Protein AF-R9LQX6-F1 (afdb_monomer_lite)

Foldseek 3Di:
DPDQDEDDLVNLQQPDDLVRDDFFHFYADFQDDPVGDDGFFTRVLCSQQCRHFRDFAKQDWDFCVVDQPCRSCPPADQQWWWWFAQPDPDIGIWGFHAADPFFTWIWTACPVPRRGTHTDTDGSVNCVVRGGTTHMIGHGHHD

Secondary structure (DSSP, 8-state):
-----B--HHHHTTT--GGG--TTPBP-S----TT---SHHHHHHHHHHHHHH-S-EEPPPEETTTS-HHHHTTTPPTT-EEEEE-STT-EEEEEEEEE-SSEEEEEEESTTSS-BEEEEEEEHHHHHHH-SEEEEEEEPPP-

Sequence (143 aa):
MAYVTWVTPATWDGKYPLPDLPAGKIWTGPYQNSEGTGYSCIGFARMVLDATYGRGSSLSKVSFSEVSPQDAFKNIKKGARVTFSRGGDQQHGLIVASKSSSGIKAYDCNVKDDNTISYYDLSWARMKEKYTGIIGGYNPSAR

Structure (mmCIF, N/CA/C/O backbone):
data_AF-R9LQX6-F1
#
_entry.id   AF-R9LQX6-F1
#
loop_
_atom_site.group_PDB
_atom_site.id
_atom_site.type_symbol
_atom_site.label_atom_id
_atom_site.label_alt_id
_atom_site.label_comp_id
_atom_site.label_asym_id
_atom_site.label_entity_id
_atom_site.label_seq_id
_atom_site.pdbx_PDB_ins_code
_atom_site.Cartn_x
_atom_site.Cartn_y
_atom_site.Cartn_z
_atom_site.occupancy
_atom_site.B_iso_or_equiv
_atom_site.auth_seq_id
_atom_site.auth_comp_id
_atom_site.auth_asym_id
_atom_site.auth_atom_id
_atom_site.pdbx_PDB_model_num
ATOM 1 N N . MET A 1 1 ? 21.996 -19.500 -14.948 1.00 38.59 1 MET A N 1
ATOM 2 C CA . MET A 1 1 ? 21.802 -18.098 -14.518 1.00 38.59 1 MET A CA 1
ATOM 3 C C . MET A 1 1 ? 20.309 -17.820 -14.498 1.00 38.59 1 MET A C 1
ATOM 5 O O . MET A 1 1 ? 19.680 -17.956 -15.538 1.00 38.59 1 MET A O 1
ATOM 9 N N . ALA A 1 2 ? 19.721 -17.535 -13.335 1.00 39.34 2 ALA A N 1
ATOM 10 C CA . ALA A 1 2 ? 18.315 -17.142 -13.268 1.00 39.34 2 ALA A CA 1
ATOM 11 C C . ALA A 1 2 ? 18.179 -15.731 -13.860 1.00 39.34 2 ALA A C 1
ATOM 13 O O . ALA A 1 2 ? 18.840 -14.804 -13.398 1.00 39.34 2 ALA A O 1
ATOM 14 N N . TYR A 1 3 ? 17.373 -15.577 -14.909 1.00 42.78 3 TYR A N 1
ATOM 15 C CA . TYR A 1 3 ? 17.101 -14.272 -15.505 1.00 42.78 3 TYR A CA 1
ATOM 16 C C . TYR A 1 3 ? 16.351 -13.406 -14.487 1.00 42.78 3 TYR A C 1
ATOM 18 O O . TYR A 1 3 ? 15.194 -13.681 -14.159 1.00 42.78 3 TYR A O 1
ATOM 26 N N . VAL A 1 4 ? 17.004 -12.359 -13.983 1.00 51.44 4 VAL A N 1
ATOM 27 C CA . VAL A 1 4 ? 16.336 -11.320 -13.196 1.00 51.44 4 VAL A CA 1
ATOM 28 C C . VAL A 1 4 ? 15.388 -10.582 -14.138 1.00 51.44 4 VAL A C 1
ATOM 30 O O . VAL A 1 4 ? 15.819 -9.926 -15.083 1.00 51.44 4 VAL A O 1
ATOM 33 N N . THR A 1 5 ? 14.080 -10.741 -13.932 1.00 53.22 5 THR A N 1
ATOM 34 C CA . THR A 1 5 ? 13.079 -9.971 -14.677 1.00 53.22 5 THR A CA 1
ATOM 35 C C . THR A 1 5 ? 12.946 -8.607 -14.017 1.00 53.22 5 THR A C 1
ATOM 37 O O . THR A 1 5 ? 12.447 -8.517 -12.896 1.00 53.22 5 THR A O 1
ATOM 40 N N . TRP A 1 6 ? 13.404 -7.572 -14.714 1.00 62.16 6 TRP A N 1
ATOM 41 C CA . TRP A 1 6 ? 13.309 -6.185 -14.278 1.00 62.16 6 TRP A CA 1
ATOM 42 C C . TRP A 1 6 ? 11.925 -5.620 -14.568 1.00 62.16 6 TRP A C 1
ATOM 44 O O . TRP A 1 6 ? 11.382 -5.821 -15.655 1.00 62.16 6 TRP A O 1
ATOM 54 N N . VAL A 1 7 ? 11.377 -4.891 -13.601 1.00 64.94 7 VAL A N 1
ATOM 55 C CA . VAL A 1 7 ? 10.068 -4.251 -13.713 1.00 64.94 7 VAL A CA 1
ATOM 56 C C . VAL A 1 7 ? 10.234 -2.729 -13.760 1.00 64.94 7 VAL A C 1
ATOM 58 O O . VAL A 1 7 ? 10.750 -2.122 -12.826 1.00 64.94 7 VAL A O 1
ATOM 61 N N . THR A 1 8 ? 9.773 -2.112 -14.846 1.00 61.94 8 THR A N 1
ATOM 62 C CA . THR A 1 8 ? 9.833 -0.671 -15.155 1.00 61.94 8 THR A CA 1
ATOM 63 C C . THR A 1 8 ? 8.480 -0.202 -15.702 1.00 61.94 8 THR A C 1
ATOM 65 O O . THR A 1 8 ? 7.725 -1.038 -16.194 1.00 61.94 8 THR A O 1
ATOM 68 N N . PRO A 1 9 ? 8.171 1.109 -15.722 1.00 57.34 9 PRO A N 1
ATOM 69 C CA . PRO A 1 9 ? 6.941 1.603 -16.354 1.00 57.34 9 PRO A CA 1
ATOM 70 C C . PRO A 1 9 ? 6.757 1.100 -17.797 1.00 57.34 9 PRO A C 1
ATOM 72 O O . PRO A 1 9 ? 5.668 0.683 -18.174 1.00 57.34 9 PRO A O 1
ATOM 75 N N . ALA A 1 10 ? 7.838 1.062 -18.584 1.00 58.94 10 ALA A N 1
ATOM 76 C CA . ALA A 1 10 ? 7.817 0.610 -19.977 1.00 58.94 10 ALA A CA 1
ATOM 77 C C . ALA A 1 10 ? 7.612 -0.909 -20.132 1.00 58.94 10 ALA A C 1
ATOM 79 O O . ALA A 1 10 ? 7.038 -1.361 -21.115 1.00 58.94 10 ALA A O 1
ATOM 80 N N . THR A 1 11 ? 8.064 -1.711 -19.164 1.00 60.03 11 THR A N 1
ATOM 81 C CA . THR A 1 11 ? 7.799 -3.164 -19.145 1.00 60.03 11 THR A CA 1
ATOM 82 C C . THR A 1 11 ? 6.461 -3.508 -18.477 1.00 60.03 11 THR A C 1
ATOM 84 O O . THR A 1 11 ? 6.015 -4.653 -18.561 1.00 60.03 11 THR A O 1
ATOM 87 N N . TRP A 1 12 ? 5.812 -2.519 -17.852 1.00 64.69 12 TRP A N 1
ATOM 88 C CA . TRP A 1 12 ? 4.520 -2.625 -17.176 1.00 64.69 12 TRP A CA 1
ATOM 89 C C . TRP A 1 12 ? 3.329 -2.245 -18.058 1.00 64.69 12 TRP A C 1
ATOM 91 O O . TRP A 1 12 ? 2.263 -2.820 -17.869 1.00 64.69 12 TRP A O 1
ATOM 101 N N . ASP A 1 13 ? 3.509 -1.286 -18.976 1.00 55.00 13 ASP A N 1
ATOM 102 C CA . ASP A 1 13 ? 2.524 -0.671 -19.889 1.00 55.00 13 ASP A CA 1
ATOM 103 C C . ASP A 1 13 ? 1.193 -1.434 -20.059 1.00 55.00 13 ASP A C 1
ATOM 105 O O . ASP A 1 13 ? 1.035 -2.264 -20.954 1.00 55.00 13 ASP A O 1
ATOM 109 N N . GLY A 1 14 ? 0.247 -1.208 -19.134 1.00 51.25 14 GLY A N 1
ATOM 110 C CA . GLY A 1 14 ? -1.095 -1.805 -19.149 1.00 51.25 14 GLY A CA 1
ATOM 111 C C . GLY A 1 14 ? -1.171 -3.342 -19.125 1.00 51.25 14 GLY A C 1
ATOM 112 O O . GLY A 1 14 ? -2.268 -3.883 -19.226 1.00 51.25 14 GLY A O 1
ATOM 113 N N . LYS A 1 15 ? -0.045 -4.054 -18.991 1.00 49.38 15 LYS A N 1
ATOM 114 C CA . LYS A 1 15 ? 0.049 -5.507 -19.207 1.00 49.38 15 LYS A CA 1
ATOM 115 C C . LYS A 1 15 ? -0.486 -6.358 -18.062 1.00 49.38 15 LYS A C 1
ATOM 117 O O . LYS A 1 15 ? -0.836 -7.507 -18.309 1.00 49.38 15 LYS A O 1
ATOM 122 N N . TYR A 1 16 ? -0.550 -5.825 -16.841 1.00 51.53 16 TYR A N 1
ATOM 123 C CA . TYR A 1 16 ? -0.922 -6.608 -15.662 1.00 51.53 16 TYR A CA 1
ATOM 124 C C . TYR A 1 16 ? -2.066 -5.942 -14.882 1.00 51.53 16 TYR A C 1
ATOM 126 O O . TYR A 1 16 ? -1.858 -4.891 -14.260 1.00 51.53 16 TYR A O 1
ATOM 134 N N . PRO A 1 17 ? -3.283 -6.521 -14.862 1.00 59.28 17 PRO A N 1
ATOM 135 C CA . PRO A 1 17 ? -4.244 -6.197 -13.815 1.00 59.28 17 PRO A CA 1
ATOM 136 C C . PRO A 1 17 ? -3.634 -6.565 -12.447 1.00 59.28 17 PRO A C 1
ATOM 138 O O . PRO A 1 17 ? -2.815 -7.468 -12.345 1.00 59.28 17 PRO A O 1
ATOM 141 N N . LEU A 1 18 ? -4.043 -5.884 -11.368 1.00 59.53 18 LEU A N 1
ATOM 142 C CA . LEU A 1 18 ? -3.520 -6.087 -10.001 1.00 59.53 18 LEU A CA 1
ATOM 143 C C . LEU A 1 18 ? -3.270 -7.548 -9.532 1.00 59.53 18 LEU A C 1
ATOM 145 O O . LEU A 1 18 ? -2.337 -7.734 -8.763 1.00 59.53 18 LEU A O 1
ATOM 149 N N . PRO A 1 19 ? -4.073 -8.581 -9.869 1.00 55.03 19 PRO A N 1
ATOM 150 C CA . PRO A 1 19 ? -3.743 -9.965 -9.495 1.00 55.03 19 PRO A CA 1
ATOM 151 C C . PRO A 1 19 ? -2.476 -10.524 -10.165 1.00 55.03 19 PRO A C 1
ATOM 153 O O . PRO A 1 19 ? -1.874 -11.446 -9.622 1.00 55.03 19 PRO A O 1
ATOM 156 N N . ASP A 1 20 ? -2.042 -9.943 -11.283 1.00 60.97 20 ASP A N 1
ATOM 157 C CA . ASP A 1 20 ? -0.930 -10.436 -12.099 1.00 60.97 20 ASP A CA 1
ATOM 158 C C . ASP A 1 20 ? 0.386 -9.693 -11.813 1.00 60.97 20 ASP A C 1
ATOM 160 O O . ASP A 1 20 ? 1.358 -9.836 -12.559 1.00 60.97 20 ASP A O 1
ATOM 164 N N . LEU A 1 21 ? 0.454 -8.884 -10.741 1.00 67.56 21 LEU A N 1
ATOM 165 C CA . LEU A 1 21 ? 1.715 -8.226 -10.391 1.00 67.56 21 LEU A CA 1
ATOM 166 C C . LEU A 1 21 ? 2.741 -9.294 -9.993 1.00 67.56 21 LEU A C 1
ATOM 168 O O . LEU A 1 21 ? 2.442 -10.149 -9.149 1.00 67.56 21 LEU A O 1
ATOM 172 N N . PRO A 1 22 ? 3.959 -9.259 -10.557 1.00 68.62 22 PRO A N 1
ATOM 173 C CA . PRO A 1 22 ? 4.849 -10.401 -10.495 1.00 68.62 22 PRO A CA 1
ATOM 174 C C . PRO A 1 22 ? 5.602 -10.423 -9.155 1.00 68.62 22 PRO A C 1
ATOM 176 O O . PRO A 1 22 ? 6.731 -9.945 -9.030 1.00 68.62 22 PRO A O 1
ATOM 179 N N . ALA A 1 23 ? 4.954 -10.977 -8.129 1.00 78.75 23 ALA A N 1
ATOM 180 C CA . ALA A 1 23 ? 5.566 -11.215 -6.826 1.00 78.75 23 ALA A CA 1
ATOM 181 C C . ALA A 1 23 ? 6.836 -12.076 -6.975 1.00 78.75 23 ALA A C 1
ATOM 183 O O . ALA A 1 23 ? 6.884 -13.009 -7.777 1.00 78.75 23 ALA A O 1
ATOM 184 N N . GLY A 1 24 ? 7.883 -11.749 -6.217 1.00 74.19 24 GLY A N 1
ATOM 185 C CA . GLY A 1 24 ? 9.187 -12.412 -6.305 1.00 74.19 24 GLY A CA 1
ATOM 186 C C . GLY A 1 24 ? 10.093 -11.910 -7.436 1.00 74.19 24 GLY A C 1
ATOM 187 O O . GLY A 1 24 ? 11.198 -12.425 -7.592 1.00 74.19 24 GLY A O 1
ATOM 188 N N . LYS A 1 25 ? 9.666 -10.915 -8.227 1.00 77.75 25 LYS A N 1
ATOM 189 C CA . LYS A 1 25 ? 10.552 -10.197 -9.160 1.00 77.75 25 LYS A CA 1
ATOM 190 C C . LYS A 1 25 ? 11.226 -9.008 -8.484 1.00 77.75 25 LYS A C 1
ATOM 192 O O . LYS A 1 25 ? 10.790 -8.556 -7.427 1.00 77.75 25 LYS A O 1
ATOM 197 N N . ILE A 1 26 ? 12.279 -8.501 -9.120 1.00 77.50 26 ILE A N 1
ATOM 198 C CA . ILE A 1 26 ? 13.079 -7.385 -8.616 1.00 77.50 26 ILE A CA 1
ATOM 199 C C . ILE A 1 26 ? 12.638 -6.096 -9.316 1.00 77.50 26 ILE A C 1
ATOM 201 O O . ILE A 1 26 ? 12.630 -6.003 -10.547 1.00 77.50 26 ILE A O 1
ATOM 205 N N . TRP A 1 27 ? 12.287 -5.090 -8.521 1.00 75.81 27 TRP A N 1
ATOM 206 C CA . TRP A 1 27 ? 12.083 -3.726 -8.993 1.00 75.81 27 TRP A CA 1
ATOM 207 C C . TRP A 1 27 ? 13.328 -2.916 -8.651 1.00 75.81 27 TRP A C 1
ATOM 209 O O . TRP A 1 27 ? 13.696 -2.802 -7.492 1.00 75.81 27 TRP A O 1
ATOM 219 N N . THR A 1 28 ? 13.994 -2.337 -9.641 1.00 67.19 28 THR A N 1
ATOM 220 C CA . THR A 1 28 ? 15.084 -1.389 -9.386 1.00 67.19 28 THR A CA 1
ATOM 221 C C . THR A 1 28 ? 14.906 -0.180 -10.265 1.00 67.19 28 THR A C 1
ATOM 223 O O . THR A 1 28 ? 14.941 -0.281 -11.491 1.00 67.19 28 THR A O 1
ATOM 226 N N . GLY A 1 29 ? 14.777 0.975 -9.633 1.00 63.09 29 GLY A N 1
ATOM 227 C CA . GLY A 1 29 ? 14.956 2.243 -10.314 1.00 63.09 29 GLY A CA 1
ATOM 228 C C . GLY A 1 29 ? 14.165 3.360 -9.656 1.00 63.09 29 GLY A C 1
ATOM 229 O O . GLY A 1 29 ? 13.101 3.115 -9.102 1.00 63.09 29 GLY A O 1
ATOM 230 N N . PRO A 1 30 ? 14.645 4.604 -9.713 1.00 65.31 30 PRO A N 1
ATOM 231 C CA . PRO A 1 30 ? 13.803 5.739 -9.376 1.00 65.31 30 PRO A CA 1
ATOM 232 C C . PRO A 1 30 ? 12.599 5.779 -10.328 1.00 65.31 30 PRO A C 1
ATOM 234 O O . PRO A 1 30 ? 12.756 5.644 -11.542 1.00 65.31 30 PRO A O 1
ATOM 237 N N . TYR A 1 31 ? 11.395 5.988 -9.796 1.00 68.75 31 TYR A N 1
ATOM 238 C CA . TYR A 1 31 ? 10.245 6.349 -10.625 1.00 68.75 31 TYR A CA 1
ATOM 239 C C . TYR A 1 31 ? 9.998 7.845 -10.509 1.00 68.75 31 TYR A C 1
ATOM 241 O O . TYR A 1 31 ? 9.293 8.269 -9.600 1.00 68.75 31 TYR A O 1
ATOM 249 N N . GLN A 1 32 ? 10.584 8.624 -11.418 1.00 64.81 32 GLN A N 1
ATOM 250 C CA . GLN A 1 32 ? 10.372 10.066 -11.477 1.00 64.81 32 GLN A CA 1
ATOM 251 C C . GLN A 1 32 ? 9.153 10.403 -12.333 1.00 64.81 32 GLN A C 1
ATOM 253 O O . GLN A 1 32 ? 9.046 10.001 -13.489 1.00 64.81 32 GLN A O 1
ATOM 258 N N . ASN A 1 33 ? 8.247 11.186 -11.759 1.00 62.69 33 ASN A N 1
ATOM 259 C CA . ASN A 1 33 ? 7.159 11.848 -12.466 1.00 62.69 33 ASN A CA 1
ATOM 260 C C . ASN A 1 33 ? 7.153 13.343 -12.111 1.00 62.69 33 ASN A C 1
ATOM 262 O O . ASN A 1 33 ? 7.986 13.810 -11.333 1.00 62.69 33 ASN A O 1
ATOM 266 N N . SER A 1 34 ? 6.191 14.100 -12.644 1.00 58.69 34 SER A N 1
ATOM 267 C CA . SER A 1 34 ? 6.048 15.542 -12.385 1.00 58.69 34 SER A CA 1
ATOM 268 C C . SER A 1 34 ? 5.846 15.910 -10.905 1.00 58.69 34 SER A C 1
ATOM 270 O O . SER A 1 34 ? 5.832 17.087 -10.571 1.00 58.69 34 SER A O 1
ATOM 272 N N . GLU A 1 35 ? 5.637 14.927 -10.024 1.00 61.22 35 GLU A N 1
ATOM 273 C CA . GLU A 1 35 ? 5.490 15.109 -8.575 1.00 61.22 35 GLU A CA 1
ATOM 274 C C . GLU A 1 35 ? 6.782 14.783 -7.799 1.00 61.22 35 GLU A C 1
ATOM 276 O O . GLU A 1 35 ? 6.787 14.843 -6.573 1.00 61.22 35 GLU A O 1
ATOM 281 N N . GLY A 1 36 ? 7.878 14.435 -8.486 1.00 57.59 36 GLY A N 1
ATOM 282 C CA . GLY A 1 36 ? 9.196 14.256 -7.869 1.00 57.59 36 GLY A CA 1
ATOM 283 C C . GLY A 1 36 ? 9.344 13.009 -6.989 1.00 57.59 36 GLY A C 1
ATOM 284 O O . GLY A 1 36 ? 10.093 13.027 -6.018 1.00 57.59 36 GLY A O 1
ATOM 285 N N . THR A 1 37 ? 8.645 11.914 -7.281 1.00 62.88 37 THR A N 1
ATOM 286 C CA . THR A 1 37 ? 8.811 10.657 -6.515 1.00 62.88 37 THR A CA 1
ATOM 287 C C . THR A 1 37 ? 9.997 9.851 -7.073 1.00 62.88 37 THR A C 1
ATOM 289 O O . THR A 1 37 ? 10.462 10.147 -8.161 1.00 62.88 37 THR A O 1
ATOM 292 N N . GLY A 1 38 ? 10.672 8.887 -6.449 1.00 61.88 38 GLY A N 1
ATOM 293 C CA . GLY A 1 38 ? 10.777 8.291 -5.116 1.00 61.88 38 GLY A CA 1
ATOM 294 C C . GLY A 1 38 ? 11.653 7.029 -5.309 1.00 61.88 38 GLY A C 1
ATOM 295 O O . GLY A 1 38 ? 11.485 6.344 -6.320 1.00 61.88 38 GLY A O 1
ATOM 296 N N . TYR A 1 39 ? 12.608 6.721 -4.422 1.00 63.84 39 TYR A N 1
ATOM 297 C CA . TYR A 1 39 ? 13.390 5.465 -4.480 1.00 63.84 39 TYR A CA 1
ATOM 298 C C . TYR A 1 39 ? 12.668 4.345 -3.700 1.00 63.84 39 TYR A C 1
ATOM 300 O O . TYR A 1 39 ? 11.826 4.624 -2.843 1.00 63.84 39 TYR A O 1
ATOM 308 N N . SER A 1 40 ? 12.974 3.076 -3.982 1.00 77.12 40 SER A N 1
ATOM 309 C CA . SER A 1 40 ? 12.412 1.908 -3.274 1.00 77.12 40 SER A CA 1
ATOM 310 C C . SER A 1 40 ? 10.870 1.831 -3.289 1.00 77.12 40 SER A C 1
ATOM 312 O O . SER A 1 40 ? 10.220 1.985 -4.324 1.00 77.12 40 SER A O 1
ATOM 314 N N . CYS A 1 41 ? 10.253 1.559 -2.142 1.00 85.62 41 CYS A N 1
ATOM 315 C CA . CYS A 1 41 ? 8.833 1.236 -1.999 1.00 85.62 41 CYS A CA 1
ATOM 316 C C . CYS A 1 41 ? 7.875 2.305 -2.565 1.00 85.62 41 CYS A C 1
ATOM 318 O O . CYS A 1 41 ? 6.870 1.981 -3.201 1.00 85.62 41 CYS A O 1
ATOM 320 N N . ILE A 1 42 ? 8.201 3.593 -2.397 1.00 84.81 42 ILE A N 1
ATOM 321 C CA . ILE A 1 42 ? 7.353 4.709 -2.849 1.00 84.81 42 ILE A CA 1
ATOM 322 C C . ILE A 1 42 ? 7.357 4.826 -4.375 1.00 84.81 42 ILE A C 1
ATOM 324 O O . ILE A 1 42 ? 6.298 5.052 -4.968 1.00 84.81 42 ILE A O 1
ATOM 328 N N . GLY A 1 43 ? 8.530 4.668 -4.998 1.00 83.25 43 GLY A N 1
ATOM 329 C CA . GLY A 1 43 ? 8.676 4.707 -6.453 1.00 83.25 43 GLY A CA 1
ATOM 330 C C . GLY A 1 43 ? 7.919 3.563 -7.117 1.00 83.25 43 GLY A C 1
ATOM 331 O O . GLY A 1 43 ? 7.135 3.794 -8.037 1.00 83.25 43 GLY A O 1
ATOM 332 N N . PHE A 1 44 ? 8.072 2.347 -6.585 1.00 86.25 44 PHE A N 1
ATOM 333 C CA . PHE A 1 44 ? 7.324 1.176 -7.039 1.00 86.25 44 PHE A CA 1
ATOM 334 C C . PHE A 1 44 ? 5.816 1.421 -6.970 1.00 86.25 44 PHE A C 1
ATOM 336 O O . PHE A 1 44 ? 5.118 1.319 -7.977 1.00 86.25 44 PHE A O 1
ATOM 343 N N . ALA A 1 45 ? 5.311 1.804 -5.796 1.00 88.44 45 ALA A N 1
ATOM 344 C CA . ALA A 1 45 ? 3.881 1.968 -5.593 1.00 88.44 45 ALA A CA 1
ATOM 345 C C . ALA A 1 45 ? 3.296 3.091 -6.473 1.00 88.44 45 ALA A C 1
ATOM 347 O O . ALA A 1 45 ? 2.166 2.985 -6.950 1.00 88.44 45 ALA A O 1
ATOM 348 N N . ARG A 1 46 ? 4.057 4.163 -6.739 1.00 86.56 46 ARG A N 1
ATOM 349 C CA . ARG A 1 46 ? 3.606 5.205 -7.668 1.00 86.56 46 ARG A CA 1
ATOM 350 C C . ARG A 1 46 ? 3.591 4.727 -9.120 1.00 86.56 46 ARG A C 1
ATOM 352 O O . ARG A 1 46 ? 2.601 4.976 -9.800 1.00 86.56 46 ARG A O 1
ATOM 359 N N . MET A 1 47 ? 4.623 4.012 -9.561 1.00 84.62 47 MET A N 1
ATOM 360 C CA . MET A 1 47 ? 4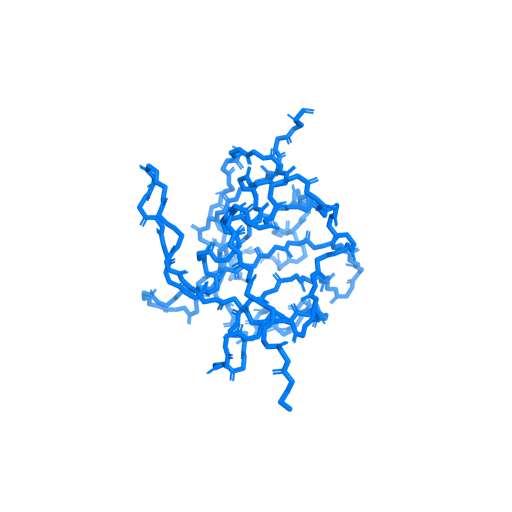.677 3.435 -10.906 1.00 84.62 47 MET A CA 1
ATOM 361 C C . MET A 1 47 ? 3.469 2.533 -11.180 1.00 84.62 47 MET A C 1
ATOM 363 O O . MET A 1 47 ? 2.804 2.702 -12.198 1.00 84.62 47 MET A O 1
ATOM 367 N N . VAL A 1 48 ? 3.142 1.636 -10.242 1.00 83.88 48 VAL A N 1
ATOM 368 C CA . VAL A 1 48 ? 1.987 0.727 -10.350 1.00 83.88 48 VAL A CA 1
ATOM 369 C C . VAL A 1 48 ? 0.683 1.506 -10.520 1.00 83.88 48 VAL A C 1
ATOM 371 O O . VAL A 1 48 ? -0.126 1.182 -11.389 1.00 83.88 48 VAL A O 1
ATOM 374 N N . LEU A 1 49 ? 0.475 2.543 -9.701 1.00 83.31 49 LEU A N 1
ATOM 375 C CA . LEU A 1 49 ? -0.713 3.385 -9.790 1.00 83.31 49 LEU A CA 1
ATOM 376 C C . LEU A 1 49 ? -0.805 4.060 -11.164 1.00 83.31 49 LEU A C 1
ATOM 378 O O . LEU A 1 49 ? -1.804 3.888 -11.860 1.00 83.31 49 LEU A O 1
ATOM 382 N N . ASP A 1 50 ? 0.244 4.777 -11.568 1.00 81.00 50 ASP A N 1
ATOM 383 C CA . ASP A 1 50 ? 0.242 5.560 -12.803 1.00 81.00 50 ASP A CA 1
ATOM 384 C C . ASP A 1 50 ? 0.052 4.657 -14.030 1.00 81.00 50 ASP A C 1
ATOM 386 O O . ASP A 1 50 ? -0.748 4.985 -14.907 1.00 81.00 50 ASP A O 1
ATOM 390 N N . ALA A 1 51 ? 0.717 3.498 -14.072 1.00 77.06 51 ALA A N 1
ATOM 391 C CA . ALA A 1 51 ? 0.704 2.597 -15.220 1.00 77.06 51 ALA A CA 1
ATOM 392 C C . ALA A 1 51 ? -0.563 1.723 -15.317 1.00 77.06 51 ALA A C 1
ATOM 394 O O . ALA A 1 51 ? -1.008 1.446 -16.432 1.00 77.06 51 ALA A O 1
ATOM 395 N N . THR A 1 52 ? -1.175 1.327 -14.192 1.00 76.25 52 THR A N 1
ATOM 396 C CA . THR A 1 52 ? -2.389 0.483 -14.188 1.00 76.25 52 THR A CA 1
ATOM 397 C C . THR A 1 52 ? -3.682 1.295 -14.080 1.00 76.25 52 THR A C 1
ATOM 399 O O . THR A 1 52 ? -4.668 0.960 -14.732 1.00 76.25 52 THR A O 1
ATOM 402 N N . TYR A 1 53 ? -3.700 2.360 -13.277 1.00 75.94 53 TYR A N 1
ATOM 403 C CA . TYR A 1 53 ? -4.918 3.093 -12.895 1.00 75.94 53 TYR A CA 1
ATOM 404 C C . TYR A 1 53 ? -4.921 4.568 -13.317 1.00 75.94 53 TYR A C 1
ATOM 406 O O . TYR A 1 53 ? -5.955 5.233 -13.252 1.00 75.94 53 TYR A O 1
ATOM 414 N N . GLY A 1 54 ? -3.775 5.097 -13.749 1.00 77.62 54 GLY A N 1
ATOM 415 C CA . GLY A 1 54 ? -3.600 6.531 -13.966 1.00 77.62 54 GLY A CA 1
ATOM 416 C C . GLY A 1 54 ? -3.412 7.301 -12.656 1.00 77.62 54 GLY A C 1
ATOM 417 O O . GLY A 1 54 ? -3.261 6.719 -11.586 1.00 77.62 54 GLY A O 1
ATOM 418 N N . ARG A 1 55 ? -3.416 8.633 -12.750 1.00 77.19 55 ARG A N 1
ATOM 419 C CA . ARG A 1 55 ? -2.927 9.544 -11.699 1.00 77.19 55 ARG A CA 1
ATOM 420 C C . ARG A 1 55 ? -3.646 9.416 -10.344 1.00 77.19 55 ARG A C 1
ATOM 422 O O . ARG A 1 55 ? -3.048 9.702 -9.308 1.00 77.19 55 ARG A O 1
ATOM 429 N N . GLY A 1 56 ? -4.904 8.971 -10.336 1.00 85.19 56 GLY A N 1
ATOM 430 C CA . GLY A 1 56 ? -5.689 8.800 -9.115 1.00 85.19 56 GLY A CA 1
ATOM 431 C C . GLY A 1 56 ? -6.042 10.105 -8.385 1.00 85.19 56 GLY A C 1
ATOM 432 O O . GLY A 1 56 ? -5.674 11.204 -8.796 1.00 85.19 56 GLY A O 1
ATOM 433 N N . SER A 1 57 ? -6.787 9.985 -7.284 1.00 90.19 57 SER A N 1
ATOM 434 C CA . SER A 1 57 ? -7.200 11.096 -6.409 1.00 90.19 57 SER A CA 1
ATOM 435 C C . SER A 1 57 ? -6.491 11.019 -5.061 1.00 90.19 57 SER A C 1
ATOM 437 O O . SER A 1 57 ? -6.409 9.937 -4.483 1.00 90.19 57 SER A O 1
ATOM 439 N N . SER A 1 58 ? -6.011 12.150 -4.543 1.00 90.88 58 SER A N 1
ATOM 440 C CA . SER A 1 58 ? -5.219 12.211 -3.307 1.00 90.88 58 SER A CA 1
ATOM 441 C C . SER A 1 58 ? -5.934 11.618 -2.086 1.00 90.88 58 SER A C 1
ATOM 443 O O . SER A 1 58 ? -7.140 11.792 -1.909 1.00 90.88 58 SER A O 1
ATOM 445 N N . LEU A 1 59 ? -5.170 10.951 -1.218 1.00 91.75 59 LEU A N 1
ATOM 446 C CA . LEU A 1 59 ? -5.610 10.496 0.102 1.00 91.75 59 LEU A CA 1
ATOM 447 C C . LEU A 1 59 ? -5.268 11.528 1.182 1.00 91.75 59 LEU A C 1
ATOM 449 O O . LEU A 1 59 ? -4.185 12.116 1.170 1.00 91.75 59 LEU A O 1
ATOM 453 N N . SER A 1 60 ? -6.172 11.689 2.148 1.00 91.25 60 SER A N 1
ATOM 454 C CA . SER A 1 60 ? -5.940 12.505 3.341 1.00 91.25 60 SER A CA 1
ATOM 455 C C . SER A 1 60 ? -4.897 11.881 4.267 1.00 91.25 60 SER A C 1
ATOM 457 O O . SER A 1 60 ? -4.747 10.658 4.329 1.00 91.25 60 SER A O 1
ATOM 459 N N . LYS A 1 61 ? -4.214 12.736 5.032 1.00 94.38 61 LYS A N 1
ATOM 460 C CA . LYS A 1 61 ? -3.367 12.307 6.148 1.00 94.38 61 LYS A CA 1
ATOM 461 C C . LYS A 1 61 ? -4.240 11.880 7.327 1.00 94.38 61 LYS A C 1
ATOM 463 O O . LYS A 1 61 ? -5.255 12.520 7.589 1.00 94.38 61 LYS A O 1
ATOM 468 N N . VAL A 1 62 ? -3.845 10.817 8.019 1.00 94.75 62 VAL A N 1
ATOM 469 C CA . VAL A 1 62 ? -4.551 10.257 9.179 1.00 94.75 62 VAL A CA 1
ATOM 470 C C . VAL A 1 62 ? -3.532 9.703 10.172 1.00 94.75 62 VAL A C 1
ATOM 472 O O . VAL A 1 62 ? -2.682 8.901 9.781 1.00 94.75 62 VAL A O 1
ATOM 475 N N . SER A 1 63 ? -3.637 10.080 11.449 1.00 95.06 63 SER A N 1
ATOM 476 C CA . SER A 1 63 ? -2.845 9.481 12.529 1.00 95.06 63 SER A CA 1
ATOM 477 C C . SER A 1 63 ? -3.519 8.230 13.097 1.00 95.06 63 SER A C 1
ATOM 479 O O . SER A 1 63 ? -4.726 8.219 13.344 1.00 95.06 63 SER A O 1
ATOM 481 N N . PHE A 1 64 ? -2.738 7.187 13.388 1.00 95.50 64 PHE A N 1
ATOM 482 C CA . PHE A 1 64 ? -3.237 5.989 14.073 1.00 95.50 64 PHE A CA 1
ATOM 483 C C . PHE A 1 64 ? -3.417 6.162 15.585 1.00 95.50 64 PHE A C 1
ATOM 485 O O . PHE A 1 64 ? -3.992 5.283 16.231 1.00 95.50 64 PHE A O 1
ATOM 492 N N . SER A 1 65 ? -2.978 7.294 16.149 1.00 94.25 65 SER A N 1
ATOM 493 C CA . SER A 1 65 ? -3.350 7.704 17.510 1.00 94.25 65 SER A CA 1
ATOM 494 C C . SER A 1 65 ? -4.776 8.258 17.592 1.00 94.25 65 SER A C 1
ATOM 496 O O . SER A 1 65 ? -5.356 8.273 18.671 1.00 94.25 65 SER A O 1
ATOM 498 N N . GLU A 1 66 ? -5.335 8.715 16.469 1.00 93.88 66 GLU A N 1
ATOM 499 C CA . GLU A 1 66 ? -6.651 9.367 16.396 1.00 93.88 66 GLU A CA 1
ATOM 500 C C . GLU A 1 66 ? -7.715 8.443 15.797 1.00 93.88 66 GLU A C 1
ATOM 502 O O . GLU A 1 66 ? -8.881 8.489 16.179 1.00 93.88 66 GLU A O 1
ATOM 507 N N . VAL A 1 67 ? -7.316 7.598 14.843 1.00 94.88 67 VAL A N 1
ATOM 508 C CA . VAL A 1 67 ? -8.216 6.742 14.068 1.00 94.88 67 VAL A CA 1
ATOM 509 C C . VAL A 1 67 ? -7.645 5.328 14.008 1.00 94.88 67 VAL A C 1
ATOM 511 O O . VAL A 1 67 ? -6.443 5.131 13.839 1.00 94.88 67 VAL A O 1
ATOM 514 N N . SER A 1 68 ? -8.493 4.304 14.127 1.00 95.62 68 SER A N 1
ATOM 515 C CA . SER A 1 68 ? -8.031 2.923 13.951 1.00 95.62 68 SER A CA 1
ATOM 516 C C . SER A 1 68 ? -7.556 2.681 12.501 1.00 95.62 68 SER A C 1
ATOM 518 O O . SER A 1 68 ? -8.106 3.276 11.572 1.00 95.62 68 SER A O 1
ATOM 520 N N . PRO A 1 69 ? -6.573 1.796 12.239 1.00 95.38 69 PRO A N 1
ATOM 521 C CA . PRO A 1 69 ? -6.207 1.422 10.875 1.00 95.38 69 PRO A CA 1
ATOM 522 C C . PRO A 1 69 ? -7.399 0.927 10.059 1.00 95.38 69 PRO A C 1
ATOM 524 O O . PRO A 1 69 ? -7.517 1.258 8.885 1.00 95.38 69 PRO A O 1
ATOM 527 N N . GLN A 1 70 ? -8.313 0.184 10.684 1.00 95.12 70 GLN A N 1
ATOM 528 C CA . GLN A 1 70 ? -9.5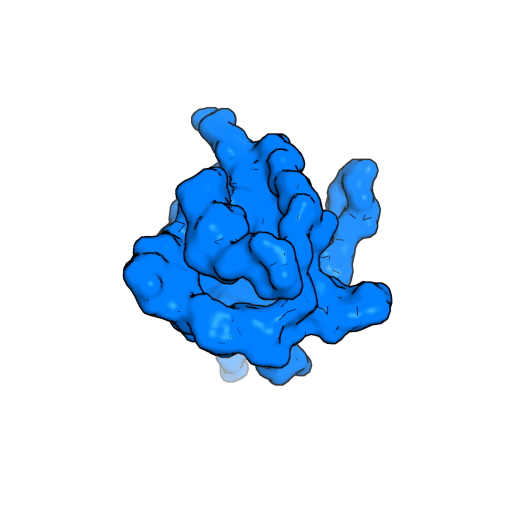44 -0.281 10.053 1.00 95.12 70 GLN A CA 1
ATOM 529 C C . GLN A 1 70 ? -10.362 0.891 9.500 1.00 95.12 70 GLN A C 1
ATOM 531 O O . GLN A 1 70 ? -10.724 0.900 8.321 1.00 95.12 70 GLN A O 1
ATOM 536 N N . ASP A 1 71 ? -10.587 1.911 10.327 1.00 95.06 71 ASP A N 1
ATOM 537 C CA . ASP A 1 71 ? -11.355 3.097 9.950 1.00 95.06 71 ASP A CA 1
ATOM 538 C C . ASP A 1 71 ? -10.611 3.964 8.933 1.00 95.06 71 ASP A C 1
ATOM 540 O O . ASP A 1 71 ? -11.223 4.466 7.987 1.00 95.06 71 ASP A O 1
ATOM 544 N N . ALA A 1 72 ? -9.287 4.091 9.061 1.00 94.50 72 ALA A N 1
ATOM 545 C CA . ALA A 1 72 ? -8.451 4.798 8.092 1.00 94.50 72 ALA A CA 1
ATOM 546 C C . ALA A 1 72 ? -8.528 4.153 6.694 1.00 94.50 72 ALA A C 1
ATOM 548 O O . ALA A 1 72 ? -8.484 4.845 5.676 1.00 94.50 72 ALA A O 1
ATOM 549 N N . PHE A 1 73 ? -8.715 2.830 6.632 1.00 94.69 73 PHE A N 1
ATOM 550 C CA . PHE A 1 73 ? -8.830 2.070 5.388 1.00 94.69 73 PHE A CA 1
ATOM 551 C C . PHE A 1 73 ? -10.262 1.908 4.868 1.00 94.69 73 PHE A C 1
ATOM 553 O O . PHE A 1 73 ? -10.443 1.335 3.785 1.00 94.69 73 PHE A O 1
ATOM 560 N N . LYS A 1 74 ? -11.290 2.436 5.551 1.00 92.38 74 LYS A N 1
ATOM 561 C CA . LYS A 1 74 ? -12.697 2.254 5.142 1.00 92.38 74 LYS A CA 1
ATOM 562 C C . LYS A 1 74 ? -12.949 2.699 3.694 1.00 92.38 74 LYS A C 1
ATOM 564 O O . LYS A 1 74 ? -13.495 1.935 2.899 1.00 92.38 74 LYS A O 1
ATOM 569 N N . ASN A 1 75 ? -12.396 3.854 3.314 1.00 90.75 75 ASN A N 1
ATOM 570 C CA . ASN A 1 75 ? -12.574 4.480 1.997 1.00 90.75 75 ASN A CA 1
ATOM 571 C C . ASN A 1 75 ? -11.402 4.250 1.023 1.00 90.75 75 ASN A C 1
ATOM 573 O O . ASN A 1 75 ? -11.417 4.762 -0.098 1.00 90.75 75 ASN A O 1
ATOM 577 N N . ILE A 1 76 ? -10.381 3.492 1.429 1.00 92.62 76 ILE A N 1
ATOM 578 C CA . ILE A 1 76 ? -9.239 3.161 0.567 1.00 92.62 76 ILE A CA 1
ATOM 579 C C . ILE A 1 76 ? -9.645 2.034 -0.385 1.00 92.62 76 ILE A C 1
ATOM 581 O O . ILE A 1 76 ? -10.141 0.992 0.052 1.00 92.62 76 ILE A O 1
ATOM 585 N N . LYS A 1 77 ? -9.471 2.238 -1.692 1.00 90.88 77 LYS A N 1
ATOM 586 C CA . LYS A 1 77 ? -9.900 1.287 -2.729 1.00 90.88 77 LYS A CA 1
ATOM 587 C C . LYS A 1 77 ? -8.794 0.279 -3.070 1.00 90.88 77 LYS A C 1
ATOM 589 O O . LYS A 1 77 ? -7.611 0.536 -2.863 1.00 90.88 77 LYS A O 1
ATOM 594 N N . LYS A 1 78 ? -9.178 -0.866 -3.647 1.00 88.81 78 LYS A N 1
ATOM 595 C CA . LYS A 1 78 ? -8.236 -1.758 -4.348 1.00 88.81 78 LYS A CA 1
ATOM 596 C C . LYS A 1 78 ? -7.525 -0.957 -5.442 1.00 88.81 78 LYS A C 1
ATOM 598 O O . LYS A 1 78 ? -8.196 -0.235 -6.166 1.00 88.81 78 LYS A O 1
ATOM 603 N N . GLY A 1 79 ? -6.207 -1.089 -5.555 1.00 87.25 79 GLY A N 1
ATOM 604 C CA . GLY A 1 79 ? -5.368 -0.308 -6.471 1.00 87.25 79 GLY A CA 1
ATOM 605 C C . GLY A 1 79 ? -4.829 0.986 -5.873 1.00 87.25 79 GLY A C 1
ATOM 606 O O . GLY A 1 79 ? -4.003 1.637 -6.503 1.00 87.25 79 GLY A O 1
ATOM 607 N N . ALA A 1 80 ? -5.257 1.366 -4.666 1.00 90.88 80 ALA A N 1
ATOM 608 C CA . ALA A 1 80 ? -4.771 2.587 -4.043 1.00 90.88 80 ALA A CA 1
ATOM 609 C C . ALA A 1 80 ? -3.293 2.476 -3.667 1.00 90.88 80 ALA A C 1
ATOM 611 O O . ALA A 1 80 ? -2.862 1.486 -3.069 1.00 90.88 80 ALA A O 1
ATOM 612 N N . ARG A 1 81 ? -2.549 3.546 -3.951 1.00 92.62 81 ARG A N 1
ATOM 613 C CA . ARG A 1 81 ? -1.223 3.785 -3.389 1.00 92.62 81 ARG A CA 1
ATOM 614 C C . ARG A 1 81 ? -1.395 4.372 -1.997 1.00 92.62 81 ARG A C 1
ATOM 616 O O . ARG A 1 81 ? -2.000 5.433 -1.872 1.00 92.62 81 ARG A O 1
ATOM 623 N N . VAL A 1 82 ? -0.816 3.754 -0.978 1.00 94.69 82 VAL A N 1
ATOM 624 C CA . VAL A 1 82 ? -0.810 4.288 0.392 1.00 94.69 82 VAL A CA 1
ATOM 625 C C . VAL A 1 82 ? 0.622 4.574 0.814 1.00 94.69 82 VAL A C 1
ATOM 627 O O . VAL A 1 82 ? 1.496 3.733 0.615 1.00 94.69 82 VAL A O 1
ATOM 630 N N . THR A 1 83 ? 0.853 5.750 1.398 1.00 93.88 83 THR A N 1
ATOM 631 C CA . THR A 1 83 ? 2.133 6.129 2.002 1.00 93.88 83 THR A CA 1
ATOM 632 C C . THR A 1 83 ? 1.964 6.244 3.513 1.00 93.88 83 THR A C 1
ATOM 634 O O . THR A 1 83 ? 1.206 7.083 4.003 1.00 93.88 83 THR A O 1
ATOM 637 N N . PHE A 1 84 ? 2.681 5.409 4.256 1.00 94.94 84 PHE A N 1
ATOM 638 C CA . PHE A 1 84 ? 2.730 5.430 5.714 1.00 94.94 84 PHE A CA 1
ATOM 639 C C . PHE A 1 84 ? 3.881 6.288 6.230 1.00 94.94 84 PHE A C 1
ATOM 641 O O . PHE A 1 84 ? 4.916 6.397 5.570 1.00 94.94 84 PHE A O 1
ATOM 648 N N . SER A 1 85 ? 3.728 6.814 7.445 1.00 94.31 85 SER A N 1
ATOM 649 C CA . SER A 1 85 ? 4.849 7.293 8.261 1.00 94.31 85 SER A CA 1
ATOM 650 C C . SER A 1 85 ? 5.301 6.208 9.238 1.00 94.31 85 SER A C 1
ATOM 652 O O . SER A 1 85 ? 4.474 5.492 9.810 1.00 94.31 85 SER A O 1
ATOM 654 N N . ARG A 1 86 ? 6.618 6.101 9.439 1.00 89.88 86 ARG A N 1
ATOM 655 C CA . ARG A 1 86 ? 7.256 5.284 10.489 1.00 89.88 86 ARG A CA 1
ATOM 656 C C . ARG A 1 86 ? 7.749 6.135 11.677 1.00 89.88 86 ARG A C 1
ATOM 658 O O . ARG A 1 86 ? 8.470 5.628 12.527 1.00 89.88 86 ARG A O 1
ATOM 665 N N . GLY A 1 87 ? 7.357 7.411 11.741 1.00 83.12 87 GLY A N 1
ATOM 666 C CA . GLY A 1 87 ? 7.911 8.407 12.666 1.00 83.12 87 GLY A CA 1
ATOM 667 C C . GLY A 1 87 ? 9.060 9.214 12.046 1.00 83.12 87 GLY A C 1
ATOM 668 O O . GLY A 1 87 ? 9.807 8.711 11.205 1.00 83.12 87 GLY A O 1
ATOM 669 N N . GLY A 1 88 ? 9.175 10.489 12.437 1.00 82.12 88 GLY A N 1
ATOM 670 C CA . GLY A 1 88 ? 10.103 11.441 11.811 1.00 82.12 88 GLY A CA 1
ATOM 671 C C . GLY A 1 88 ? 9.874 11.561 10.298 1.00 82.12 88 GLY A C 1
ATOM 672 O O . GLY A 1 88 ? 8.731 11.535 9.838 1.00 82.12 88 GLY A O 1
ATOM 673 N N . ASP A 1 89 ? 10.965 11.619 9.532 1.00 81.75 89 ASP A N 1
ATOM 674 C CA . ASP A 1 89 ? 10.940 11.720 8.064 1.00 81.75 89 ASP A CA 1
ATOM 675 C C . ASP A 1 89 ? 10.875 10.359 7.345 1.00 81.75 89 ASP A C 1
ATOM 677 O O . ASP A 1 89 ? 10.906 10.298 6.115 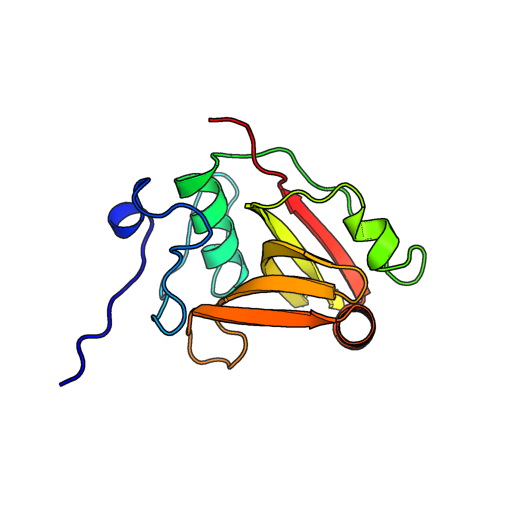1.00 81.75 89 ASP A O 1
ATOM 681 N N . GLN A 1 90 ? 10.775 9.245 8.083 1.00 87.50 90 GLN A N 1
ATOM 682 C CA . GLN A 1 90 ? 10.737 7.911 7.483 1.00 87.50 90 GLN A CA 1
ATOM 683 C C . GLN A 1 90 ? 9.351 7.571 6.931 1.00 87.50 90 GLN A C 1
ATOM 685 O O . GLN A 1 90 ? 8.331 7.653 7.626 1.00 87.50 90 GLN A O 1
ATOM 690 N N . GLN A 1 91 ? 9.324 7.116 5.679 1.00 90.19 91 GLN A N 1
ATOM 691 C CA . GLN A 1 91 ? 8.099 6.841 4.934 1.00 90.19 91 GLN A CA 1
ATOM 692 C C . GLN A 1 91 ? 8.150 5.472 4.261 1.00 90.19 91 GLN A C 1
ATOM 694 O O . GLN A 1 91 ? 9.224 4.960 3.951 1.00 90.19 91 GLN A O 1
ATOM 699 N N . HIS A 1 92 ? 6.979 4.886 4.009 1.00 91.81 92 HIS A N 1
ATOM 700 C CA . HIS A 1 92 ? 6.875 3.608 3.306 1.00 91.81 92 HIS A CA 1
ATOM 701 C C . HIS A 1 92 ? 5.654 3.562 2.390 1.00 91.81 92 HIS A C 1
ATOM 703 O O . HIS A 1 92 ? 4.565 3.940 2.813 1.00 91.81 92 HIS A O 1
ATOM 709 N N . GLY A 1 93 ? 5.822 3.115 1.145 1.00 91.62 93 GLY A N 1
ATOM 710 C CA . GLY A 1 93 ? 4.758 3.088 0.137 1.00 91.62 93 GLY A CA 1
ATOM 711 C C . GLY A 1 93 ? 4.356 1.675 -0.275 1.00 91.62 93 GLY A C 1
ATOM 712 O O . GLY A 1 93 ? 5.222 0.838 -0.483 1.00 91.62 93 GLY A O 1
ATOM 713 N N . LEU A 1 94 ? 3.057 1.420 -0.448 1.00 94.06 94 LEU A N 1
ATOM 714 C CA . LEU A 1 94 ? 2.552 0.154 -0.996 1.00 94.06 94 LEU A CA 1
ATOM 715 C C . LEU A 1 94 ? 1.302 0.344 -1.859 1.00 94.06 94 LEU A C 1
ATOM 717 O O . LEU A 1 94 ? 0.707 1.425 -1.885 1.00 94.06 94 LEU A O 1
ATOM 721 N N . ILE A 1 95 ? 0.887 -0.731 -2.531 1.00 92.81 95 ILE A N 1
ATOM 722 C CA . ILE A 1 95 ? -0.359 -0.818 -3.296 1.00 92.81 95 ILE A CA 1
ATOM 723 C C . ILE A 1 95 ? -1.319 -1.794 -2.628 1.00 92.81 95 ILE A C 1
ATOM 725 O O . ILE A 1 95 ? -0.996 -2.962 -2.414 1.00 92.81 95 ILE A O 1
ATOM 729 N N . VAL A 1 96 ? -2.532 -1.329 -2.339 1.00 93.00 96 VAL A N 1
ATOM 730 C CA . VAL A 1 96 ? -3.580 -2.146 -1.718 1.00 93.00 96 VAL A CA 1
ATOM 731 C C . VAL A 1 96 ? -4.188 -3.089 -2.753 1.00 93.00 96 VAL A C 1
ATOM 733 O O . VAL A 1 96 ? -4.812 -2.647 -3.716 1.00 93.00 96 VAL A O 1
ATOM 736 N N . ALA A 1 97 ? -4.062 -4.396 -2.541 1.00 90.56 97 ALA A N 1
ATOM 737 C CA . ALA A 1 97 ? -4.617 -5.412 -3.434 1.00 90.56 97 ALA A CA 1
ATOM 738 C C . ALA A 1 97 ? -6.019 -5.866 -3.005 1.00 90.56 97 ALA A C 1
ATOM 740 O O . ALA A 1 97 ? -6.891 -6.086 -3.848 1.00 90.56 97 ALA A O 1
ATOM 741 N N . SER A 1 98 ? -6.248 -5.991 -1.698 1.00 91.56 98 SER A N 1
ATOM 742 C CA . SER A 1 98 ? -7.560 -6.277 -1.113 1.00 91.56 98 SER A CA 1
ATOM 743 C C . SER A 1 98 ? -7.594 -5.907 0.372 1.00 91.56 98 SER A C 1
ATOM 745 O O . SER A 1 98 ? -6.557 -5.664 0.993 1.00 91.56 98 SER A O 1
ATOM 747 N N . LYS A 1 99 ? -8.803 -5.851 0.940 1.00 92.44 99 LYS A N 1
ATOM 748 C CA . LYS A 1 99 ? -9.055 -5.612 2.367 1.00 92.44 99 LYS A CA 1
ATOM 749 C C . LYS A 1 99 ? -9.842 -6.787 2.941 1.00 92.44 99 LYS A C 1
ATOM 751 O O . LYS A 1 99 ? -10.634 -7.401 2.230 1.00 92.44 99 LYS A O 1
ATOM 756 N N . SER A 1 100 ? -9.637 -7.066 4.218 1.00 94.12 100 SER A N 1
ATOM 757 C CA . SER A 1 100 ? -10.340 -8.095 4.986 1.00 94.12 100 SER A CA 1
ATOM 758 C C . SER A 1 100 ? -10.676 -7.567 6.384 1.00 94.12 100 SER A C 1
ATOM 760 O O . SER A 1 100 ? -10.305 -6.448 6.737 1.00 94.12 100 SER A O 1
ATOM 762 N N . SER A 1 101 ? -11.355 -8.367 7.206 1.00 94.62 101 SER A N 1
ATOM 763 C CA . SER A 1 101 ? -11.638 -8.006 8.600 1.00 94.62 101 SER A CA 1
ATOM 764 C C . SER A 1 101 ? -10.379 -7.916 9.471 1.00 94.62 101 SER A C 1
ATOM 766 O O . SER A 1 101 ? -10.385 -7.188 10.461 1.00 94.62 101 SER A O 1
ATOM 768 N N . SER A 1 102 ? -9.285 -8.590 9.101 1.00 95.62 102 SER A N 1
ATOM 769 C CA . SER A 1 102 ? -8.054 -8.680 9.899 1.00 95.62 102 SER A CA 1
ATOM 770 C C . SER A 1 102 ? -6.878 -7.854 9.364 1.00 95.62 102 SER A C 1
ATOM 772 O O . SER A 1 102 ? -5.896 -7.660 10.086 1.00 95.62 102 SER A O 1
ATOM 774 N N . GLY A 1 103 ? -6.957 -7.349 8.130 1.00 97.06 103 GLY A N 1
ATOM 775 C CA . GLY A 1 103 ? -5.866 -6.612 7.496 1.00 97.06 103 GLY A CA 1
ATOM 776 C C . GLY A 1 103 ? -6.101 -6.269 6.029 1.00 97.06 103 GLY A C 1
ATOM 777 O O . GLY A 1 103 ? -7.201 -6.425 5.489 1.00 97.06 103 GLY A O 1
ATOM 778 N N . ILE A 1 104 ? -5.020 -5.873 5.362 1.00 96.56 104 ILE A N 1
ATOM 779 C CA . ILE A 1 104 ? -4.947 -5.769 3.900 1.00 96.56 104 ILE A CA 1
ATOM 780 C C . ILE A 1 104 ? -4.030 -6.840 3.318 1.00 96.56 104 ILE A C 1
ATOM 782 O O . ILE A 1 104 ? -3.063 -7.242 3.961 1.00 96.56 104 ILE A O 1
ATOM 786 N N . LYS A 1 105 ? -4.272 -7.210 2.059 1.00 94.94 105 LYS A N 1
ATOM 787 C CA . LYS A 1 105 ? -3.212 -7.726 1.187 1.00 94.94 105 LYS A CA 1
ATOM 788 C C . LYS A 1 105 ? -2.637 -6.574 0.389 1.00 94.94 105 LYS A C 1
ATOM 790 O O . LYS A 1 105 ? -3.392 -5.742 -0.127 1.00 94.94 105 LYS A O 1
ATOM 795 N N . ALA A 1 106 ? -1.320 -6.539 0.261 1.00 93.75 106 ALA A N 1
ATOM 796 C CA . ALA A 1 106 ? -0.631 -5.473 -0.444 1.00 93.75 106 ALA A CA 1
ATOM 797 C C . ALA A 1 106 ? 0.507 -5.998 -1.313 1.00 93.75 106 ALA A C 1
ATOM 799 O O . ALA A 1 106 ? 1.134 -7.008 -0.991 1.00 93.75 106 ALA A O 1
ATOM 800 N N . TYR A 1 107 ? 0.768 -5.259 -2.389 1.00 91.56 107 TYR A N 1
ATOM 801 C CA . TYR A 1 107 ? 2.031 -5.321 -3.105 1.00 91.56 107 TYR A CA 1
ATOM 802 C C . TYR A 1 107 ? 2.941 -4.218 -2.605 1.00 91.56 107 TYR A C 1
ATOM 804 O O . TYR A 1 107 ? 2.543 -3.057 -2.496 1.00 91.56 107 TYR A O 1
ATOM 812 N N . ASP A 1 108 ? 4.172 -4.592 -2.333 1.00 90.94 108 ASP A N 1
ATOM 813 C CA . ASP A 1 108 ? 5.182 -3.730 -1.755 1.00 90.94 108 ASP A CA 1
ATOM 814 C C . ASP A 1 108 ? 6.525 -4.079 -2.379 1.00 90.94 108 ASP A C 1
ATOM 816 O O . ASP A 1 108 ? 6.720 -5.200 -2.840 1.00 90.94 108 ASP A O 1
ATOM 820 N N . CYS A 1 109 ? 7.458 -3.145 -2.375 1.00 88.00 109 CYS A N 1
ATOM 821 C CA . CYS A 1 109 ? 8.809 -3.394 -2.827 1.00 88.00 109 CYS A CA 1
ATOM 822 C C . CYS A 1 109 ? 9.787 -3.056 -1.713 1.00 88.00 109 CYS A C 1
ATOM 824 O O . CYS A 1 109 ? 9.615 -2.068 -1.004 1.00 88.00 109 CYS A O 1
ATOM 826 N N . ASN A 1 110 ? 10.860 -3.839 -1.615 1.00 82.12 110 ASN A N 1
ATOM 827 C CA . ASN A 1 110 ? 11.955 -3.568 -0.690 1.00 82.12 110 ASN A CA 1
ATOM 828 C C . ASN A 1 110 ? 11.531 -3.655 0.789 1.00 82.12 110 ASN A C 1
ATOM 830 O O . ASN A 1 110 ? 12.046 -2.941 1.641 1.00 82.12 110 ASN A O 1
ATOM 834 N N . VAL A 1 111 ? 10.585 -4.544 1.111 1.00 83.06 111 VAL A N 1
ATOM 835 C CA . VAL A 1 111 ? 10.221 -4.859 2.508 1.00 83.06 111 VAL A CA 1
ATOM 836 C C . VAL A 1 111 ? 11.340 -5.615 3.224 1.00 83.06 111 VAL A C 1
ATOM 838 O O . VAL A 1 111 ? 11.443 -5.536 4.446 1.00 83.06 111 VAL A O 1
ATOM 841 N N . LYS A 1 112 ? 12.151 -6.360 2.465 1.00 80.12 112 LYS A N 1
ATOM 842 C CA . LYS A 1 112 ? 13.287 -7.159 2.944 1.00 80.12 112 LYS A CA 1
ATOM 843 C C . LYS A 1 112 ? 14.643 -6.530 2.596 1.00 80.12 112 LYS A C 1
ATOM 845 O O . LYS A 1 112 ? 15.649 -7.225 2.650 1.00 80.12 112 LYS A O 1
ATOM 850 N N . ASP A 1 113 ? 14.650 -5.258 2.192 1.00 80.88 113 ASP A N 1
ATOM 851 C CA . ASP A 1 113 ? 15.853 -4.527 1.765 1.00 80.88 113 ASP A CA 1
ATOM 852 C C . ASP A 1 113 ? 16.622 -5.175 0.592 1.00 80.88 113 ASP A C 1
ATOM 854 O O . ASP A 1 113 ? 17.829 -5.009 0.439 1.00 80.88 113 ASP A O 1
ATOM 858 N N . ASP A 1 114 ? 15.906 -5.915 -0.258 1.00 80.81 114 ASP A N 1
ATOM 859 C CA . ASP A 1 114 ? 16.439 -6.689 -1.384 1.00 80.81 114 ASP A CA 1
ATOM 860 C C . ASP A 1 114 ? 15.812 -6.305 -2.736 1.00 80.81 114 ASP A C 1
ATOM 862 O O . ASP A 1 114 ? 15.994 -7.014 -3.725 1.00 80.81 114 ASP A O 1
ATOM 866 N N . ASN A 1 115 ? 15.047 -5.206 -2.790 1.00 80.62 115 ASN A N 1
ATOM 867 C CA . ASN A 1 115 ? 14.306 -4.758 -3.976 1.00 80.62 115 ASN A CA 1
ATOM 868 C C . ASN A 1 115 ? 13.252 -5.749 -4.518 1.00 80.62 115 ASN A C 1
ATOM 870 O O . ASN A 1 115 ? 12.702 -5.551 -5.607 1.00 80.62 115 ASN A O 1
ATOM 874 N N . THR A 1 116 ? 12.920 -6.800 -3.766 1.00 85.38 116 THR A N 1
ATOM 875 C CA . THR A 1 116 ? 11.921 -7.783 -4.185 1.00 85.38 116 THR A CA 1
ATOM 876 C C . THR A 1 116 ? 10.510 -7.218 -4.035 1.00 85.38 116 THR A C 1
ATOM 878 O O . THR A 1 116 ? 10.137 -6.683 -2.982 1.00 85.38 116 THR A O 1
ATOM 881 N N . ILE A 1 117 ? 9.688 -7.407 -5.071 1.00 86.88 117 ILE A N 1
ATOM 882 C CA . ILE A 1 117 ? 8.244 -7.180 -5.018 1.00 86.88 117 ILE A CA 1
ATOM 883 C C . ILE A 1 117 ? 7.625 -8.289 -4.165 1.00 86.88 117 ILE A C 1
ATOM 885 O O . ILE A 1 117 ? 7.602 -9.462 -4.542 1.00 86.88 117 ILE A O 1
ATOM 889 N N . SER A 1 118 ? 7.117 -7.914 -3.001 1.00 90.06 118 SER A N 1
ATOM 890 C CA . SER A 1 118 ? 6.459 -8.800 -2.050 1.00 90.06 118 SER A CA 1
ATOM 891 C C . SER A 1 118 ? 4.944 -8.670 -2.159 1.00 90.06 118 SER A C 1
ATOM 893 O O . SER A 1 118 ? 4.416 -7.565 -2.270 1.00 90.06 118 SER A O 1
ATOM 895 N N . TYR A 1 119 ? 4.248 -9.803 -2.069 1.00 91.19 119 TYR A N 1
ATOM 896 C CA . TYR A 1 119 ? 2.799 -9.867 -1.902 1.00 91.19 119 TYR A CA 1
ATOM 897 C C . TYR A 1 119 ? 2.492 -10.545 -0.573 1.00 91.19 119 TYR A C 1
ATOM 899 O O . TYR A 1 119 ? 2.849 -11.708 -0.381 1.00 91.19 119 TYR A O 1
ATOM 907 N N . TYR A 1 120 ? 1.906 -9.813 0.371 1.00 93.00 120 TYR A N 1
ATOM 908 C CA . TYR A 1 120 ? 1.740 -10.316 1.733 1.00 93.00 120 TYR A CA 1
ATOM 909 C C . TYR A 1 120 ? 0.540 -9.698 2.454 1.00 93.00 120 TYR A C 1
ATOM 911 O O . TYR A 1 120 ? -0.010 -8.673 2.039 1.00 93.00 120 TYR A O 1
ATOM 919 N N . ASP A 1 121 ? 0.147 -10.34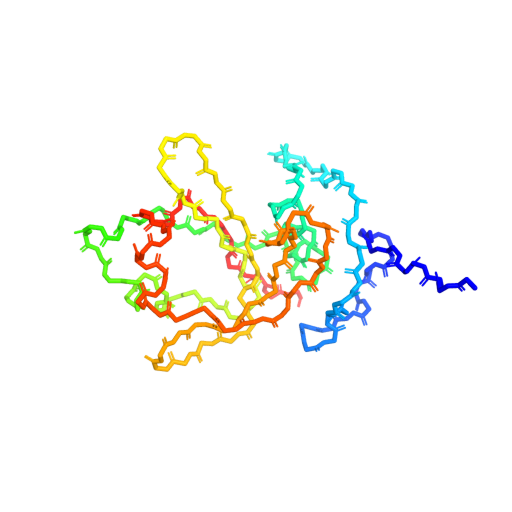9 3.549 1.00 95.25 121 ASP A N 1
ATOM 920 C CA . ASP A 1 121 ? -0.869 -9.868 4.480 1.00 95.25 121 ASP A CA 1
ATOM 921 C C . ASP A 1 121 ? -0.254 -8.908 5.507 1.00 95.25 121 ASP A C 1
ATOM 923 O O . ASP A 1 121 ? 0.677 -9.258 6.236 1.00 95.25 121 ASP A O 1
ATOM 927 N N . LEU A 1 122 ? -0.806 -7.702 5.610 1.00 96.19 122 LEU A N 1
ATOM 928 C CA . LEU A 1 122 ? -0.500 -6.746 6.667 1.00 96.19 122 LEU A CA 1
ATOM 929 C C . LEU A 1 122 ? -1.714 -6.626 7.586 1.00 96.19 122 LEU A C 1
ATOM 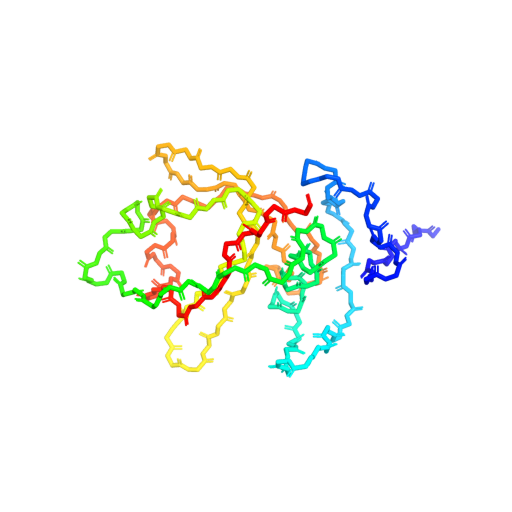931 O O . LEU A 1 122 ? -2.711 -5.989 7.237 1.00 96.19 122 LEU A O 1
ATOM 935 N N . SER A 1 123 ? -1.626 -7.248 8.763 1.00 97.75 123 SER A N 1
ATOM 936 C CA . SER A 1 123 ? -2.698 -7.195 9.757 1.00 97.75 123 SER A CA 1
ATOM 937 C C . SER A 1 123 ? -2.848 -5.797 10.356 1.00 97.75 123 SER A C 1
ATOM 939 O O . SER A 1 123 ? -1.886 -5.027 10.432 1.00 97.75 123 SER A O 1
ATOM 941 N N . TRP A 1 124 ? -4.048 -5.474 10.842 1.00 96.62 124 TRP A N 1
ATOM 942 C CA . TRP A 1 124 ? -4.308 -4.192 11.505 1.00 96.62 124 TRP A CA 1
ATOM 943 C C . TRP A 1 124 ? -3.427 -3.971 12.736 1.00 96.62 124 TRP A C 1
ATOM 945 O O . TRP A 1 124 ? -2.918 -2.869 12.934 1.00 96.62 124 TRP A O 1
ATOM 955 N N . ALA A 1 125 ? -3.199 -5.025 13.528 1.00 96.12 125 ALA A N 1
ATOM 956 C CA . ALA A 1 125 ? -2.303 -4.984 14.682 1.00 96.12 125 ALA A CA 1
ATOM 957 C C . ALA A 1 125 ? -0.866 -4.654 14.254 1.00 96.12 125 ALA A C 1
ATOM 959 O O . ALA A 1 125 ? -0.278 -3.689 14.738 1.00 96.12 125 ALA A O 1
ATOM 960 N N . ARG A 1 126 ? -0.343 -5.372 13.250 1.00 95.81 126 ARG A N 1
ATOM 961 C CA . ARG A 1 126 ? 1.012 -5.142 12.739 1.00 95.81 126 ARG A CA 1
ATOM 962 C C . ARG A 1 126 ? 1.174 -3.760 12.111 1.00 95.81 126 ARG A C 1
ATOM 964 O O . ARG A 1 126 ? 2.260 -3.188 12.158 1.00 95.81 126 ARG A O 1
ATOM 971 N N . MET A 1 127 ? 0.108 -3.218 11.524 1.00 95.69 127 MET A N 1
ATOM 972 C CA . MET A 1 127 ? 0.102 -1.867 10.976 1.00 95.69 127 MET A CA 1
ATOM 973 C C . MET A 1 127 ? 0.266 -0.810 12.078 1.00 95.69 127 MET A C 1
ATOM 975 O O . MET A 1 127 ? 1.092 0.080 11.908 1.00 95.69 127 MET A O 1
ATOM 979 N N . LYS A 1 128 ? -0.437 -0.939 13.217 1.00 94.12 128 LYS A N 1
ATOM 980 C CA . LYS A 1 128 ? -0.243 -0.042 14.376 1.00 94.12 128 LYS A CA 1
ATOM 981 C C . LYS A 1 128 ? 1.151 -0.156 14.988 1.00 94.12 128 LYS A C 1
ATOM 983 O O . LYS A 1 128 ? 1.696 0.841 15.434 1.00 94.12 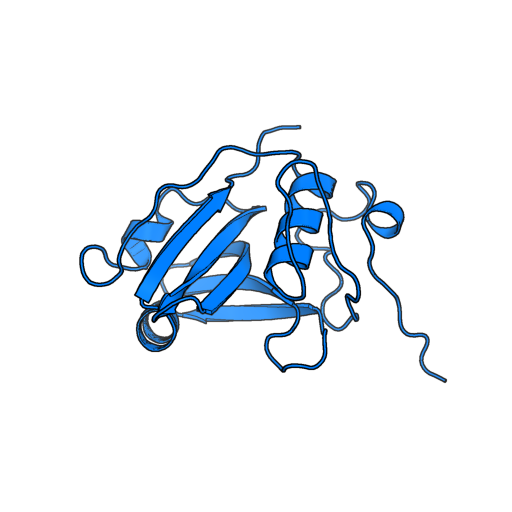128 LYS A O 1
ATOM 988 N N . GLU A 1 129 ? 1.718 -1.360 15.026 1.00 94.44 129 GLU A N 1
ATOM 989 C CA . GLU A 1 129 ? 3.067 -1.575 15.569 1.00 94.44 129 GLU A CA 1
ATOM 990 C C . GLU A 1 129 ? 4.155 -0.913 14.718 1.00 94.44 129 GLU A C 1
ATOM 992 O O . GLU A 1 129 ? 5.151 -0.433 15.249 1.00 94.44 129 GLU A O 1
ATOM 997 N N . LYS A 1 130 ? 4.000 -0.937 13.389 1.00 93.94 130 LYS A N 1
ATOM 998 C CA . LYS A 1 130 ? 5.039 -0.483 12.454 1.00 93.94 130 LYS A CA 1
ATOM 999 C C . LYS A 1 130 ? 4.922 0.981 12.039 1.00 93.94 130 LYS A C 1
ATOM 1001 O O . LYS A 1 130 ? 5.913 1.545 11.579 1.00 93.94 130 LYS A O 1
ATOM 1006 N N . TYR A 1 131 ? 3.727 1.560 12.110 1.00 95.81 131 TYR A N 1
ATOM 1007 C CA . TYR A 1 131 ? 3.429 2.847 11.492 1.00 95.81 131 TYR A CA 1
ATOM 1008 C C . TYR A 1 131 ? 2.673 3.760 12.447 1.00 95.81 131 TYR A C 1
ATOM 1010 O O . TYR A 1 131 ? 1.835 3.315 13.226 1.00 95.81 131 TYR A O 1
ATOM 1018 N N . THR A 1 132 ? 2.926 5.060 12.331 1.00 96.25 132 THR A N 1
ATOM 1019 C CA . THR A 1 132 ? 2.228 6.091 13.113 1.00 96.25 132 THR A CA 1
ATOM 1020 C C . THR A 1 132 ? 0.965 6.595 12.420 1.00 96.25 132 THR A C 1
ATOM 1022 O O . THR A 1 132 ? 0.091 7.159 13.071 1.00 96.25 132 THR A O 1
ATOM 1025 N N . GLY A 1 133 ? 0.834 6.381 11.109 1.00 96.06 133 GLY A N 1
ATOM 1026 C CA . GLY A 1 133 ? -0.327 6.814 10.340 1.00 96.06 133 GLY A CA 1
ATOM 1027 C C . GLY A 1 133 ? -0.113 6.761 8.832 1.00 96.06 133 GLY A C 1
ATOM 1028 O O . GLY A 1 133 ? 0.946 6.358 8.341 1.00 96.06 133 GLY A O 1
ATOM 1029 N N . ILE A 1 134 ? -1.129 7.207 8.097 1.00 95.69 134 ILE A N 1
ATOM 1030 C CA . ILE A 1 134 ? -1.080 7.453 6.654 1.00 95.69 134 ILE A CA 1
ATOM 1031 C C . ILE A 1 134 ? -0.755 8.930 6.447 1.00 95.69 134 ILE A C 1
ATOM 1033 O O . ILE A 1 134 ? -1.445 9.801 6.965 1.00 95.69 134 ILE A O 1
ATOM 1037 N N . ILE A 1 135 ? 0.274 9.231 5.663 1.00 93.94 135 ILE A N 1
ATOM 1038 C CA . ILE A 1 135 ? 0.701 10.612 5.372 1.00 93.94 135 ILE A CA 1
ATOM 1039 C C . ILE A 1 135 ? 0.405 11.045 3.937 1.00 93.94 135 ILE A C 1
ATOM 1041 O O . ILE A 1 135 ? 0.758 12.153 3.532 1.00 93.94 135 ILE A O 1
ATOM 1045 N N . GLY A 1 136 ? -0.258 10.183 3.174 1.00 91.69 136 GLY A N 1
ATOM 1046 C CA . GLY A 1 136 ? -0.733 10.481 1.837 1.00 91.69 136 GLY A CA 1
ATOM 1047 C C . GLY A 1 136 ? -0.875 9.221 1.001 1.00 91.69 136 GLY A C 1
ATOM 1048 O O . GLY A 1 136 ? -0.865 8.094 1.499 1.00 91.69 136 GLY A O 1
ATOM 1049 N N . GLY A 1 137 ? -1.013 9.426 -0.302 1.00 89.12 137 GLY A N 1
ATOM 1050 C CA . GLY A 1 137 ? -1.307 8.360 -1.245 1.00 89.12 137 GLY A CA 1
ATOM 1051 C C . GLY A 1 137 ? -2.371 8.793 -2.239 1.00 89.12 137 GLY A C 1
ATOM 1052 O O . GLY A 1 137 ? -2.726 9.970 -2.283 1.00 89.12 137 GLY A O 1
ATOM 1053 N N . TYR A 1 138 ? -2.859 7.845 -3.032 1.00 91.88 138 TYR A N 1
ATOM 1054 C CA . TYR A 1 138 ? -3.870 8.096 -4.052 1.00 91.88 138 TYR A CA 1
ATOM 1055 C C . TYR A 1 138 ? -4.802 6.895 -4.205 1.00 91.88 138 TYR A C 1
ATOM 1057 O O . TYR A 1 138 ? -4.347 5.755 -4.298 1.00 91.88 138 TYR A O 1
ATOM 1065 N N . ASN A 1 139 ? -6.104 7.154 -4.279 1.00 91.62 139 ASN A N 1
ATOM 1066 C CA . ASN A 1 139 ? -7.081 6.194 -4.779 1.00 91.62 139 ASN A CA 1
ATOM 1067 C C . ASN A 1 139 ? -7.018 6.144 -6.315 1.00 91.62 139 ASN A C 1
ATOM 1069 O O . ASN A 1 139 ? -6.860 7.194 -6.932 1.00 91.62 139 ASN A O 1
ATOM 1073 N N . PRO A 1 140 ? -7.193 4.972 -6.947 1.00 88.06 140 PRO A N 1
ATOM 1074 C CA . PRO A 1 140 ? -7.193 4.863 -8.399 1.00 88.06 140 PRO A CA 1
ATOM 1075 C C . PRO A 1 140 ? -8.374 5.622 -9.014 1.00 88.06 140 PRO A C 1
ATOM 1077 O O . PRO A 1 140 ? -9.492 5.598 -8.484 1.00 88.06 140 PRO A O 1
ATOM 1080 N N . SER A 1 141 ? -8.118 6.275 -10.144 1.00 78.75 141 SER A N 1
ATOM 1081 C CA . SER A 1 141 ? -9.142 6.789 -11.054 1.00 78.75 141 SER A CA 1
ATOM 1082 C C . SER A 1 141 ? -9.636 5.658 -11.956 1.00 78.75 141 SER A C 1
ATOM 1084 O O . SER A 1 141 ? -8.876 4.740 -12.263 1.00 78.75 141 SER A O 1
ATOM 1086 N N . ALA A 1 142 ? -10.899 5.704 -12.381 1.00 64.19 142 ALA A N 1
ATOM 1087 C CA . ALA A 1 142 ? -11.315 4.883 -13.514 1.00 64.19 142 ALA A CA 1
ATOM 1088 C C . ALA A 1 142 ? -10.523 5.354 -14.746 1.00 64.19 142 ALA A C 1
ATOM 1090 O O . ALA A 1 142 ? -10.448 6.562 -14.981 1.00 64.19 142 ALA A O 1
ATOM 1091 N N . ARG A 1 143 ? -9.879 4.418 -15.447 1.00 62.56 143 ARG A N 1
ATOM 1092 C CA . ARG A 1 143 ? -9.310 4.653 -16.777 1.00 62.56 143 ARG A CA 1
ATOM 1093 C C . ARG A 1 143 ? -10.375 4.408 -17.831 1.00 62.56 143 ARG A C 1
ATOM 1095 O O . ARG A 1 143 ? -11.203 3.499 -17.596 1.00 62.56 143 ARG A O 1
#

pLDDT: mean 81.72, std 14.82, range [38.59, 97.75]

Radius of gyration: 14.37 Å; chains: 1; bounding box: 34×34×38 Å